Protein AF-A0A7G8BFD7-F1 (afdb_monomer)

Foldseek 3Di:
DDDDDDDDDDDDDPDPDDDDPPVVDCPPCPVVLVVQLVVLVVQLVVLVVQLVVLVVVVVVPDPVVSVVVNVVSVVSNLVSVQSNCVSVVHDDD

Organism: NCBI:txid2763107

Radius of gyration: 32.03 Å; Cα contacts (8 Å, |Δi|>4): 42; chains: 1; bounding box: 93×35×68 Å

Sequence (93 aa):
MNRRQFAVLLPVAGLTMGCHSEQEPAATMNLIDSKKIQNAVENLGSVIGNLEEEVGNLIDGDWSKAVPKVEATASDIRIAFEHLRQALGLPTA

Structure (mmCIF, N/CA/C/O backbone):
data_AF-A0A7G8BFD7-F1
#
_entry.id   AF-A0A7G8BFD7-F1
#
loop_
_atom_site.group_PDB
_atom_site.id
_atom_site.type_symbol
_atom_site.label_atom_id
_atom_site.label_alt_id
_atom_site.label_comp_id
_atom_site.label_asym_id
_atom_site.label_entity_id
_atom_site.label_seq_id
_atom_site.pdbx_PDB_ins_code
_atom_site.Cartn_x
_atom_site.Cartn_y
_atom_site.Cartn_z
_atom_site.occupancy
_atom_site.B_iso_or_equiv
_atom_site.auth_seq_id
_atom_site.auth_comp_id
_atom_site.auth_asym_id
_atom_site.auth_atom_id
_atom_site.pdbx_PDB_model_num
ATOM 1 N N . MET A 1 1 ? -76.868 30.051 47.861 1.00 44.94 1 MET A N 1
ATOM 2 C CA . MET A 1 1 ? -76.679 28.687 48.401 1.00 44.94 1 MET A CA 1
ATOM 3 C C . MET A 1 1 ? -76.848 27.677 47.278 1.00 44.94 1 MET A C 1
ATOM 5 O O . MET A 1 1 ? -77.971 27.427 46.874 1.00 44.94 1 MET A O 1
ATOM 9 N N . ASN A 1 2 ? -75.753 27.111 46.770 1.00 45.94 2 ASN A N 1
ATOM 10 C CA . ASN A 1 2 ? -75.738 25.708 46.363 1.00 45.94 2 ASN A CA 1
ATOM 11 C C . ASN A 1 2 ? -74.291 25.216 46.332 1.00 45.94 2 ASN A C 1
ATOM 13 O O . ASN A 1 2 ? -73.435 25.762 45.645 1.00 45.94 2 ASN A O 1
ATOM 17 N N . ARG A 1 3 ? -74.039 24.240 47.198 1.00 46.00 3 ARG A N 1
ATOM 18 C CA . ARG A 1 3 ? -72.744 23.731 47.630 1.00 46.00 3 ARG A CA 1
ATOM 19 C C . ARG A 1 3 ? -72.614 22.350 46.997 1.00 46.00 3 ARG A C 1
ATOM 21 O O . ARG A 1 3 ? -73.405 21.470 47.316 1.00 46.00 3 ARG A O 1
ATOM 28 N N . ARG A 1 4 ? -71.652 22.154 46.099 1.00 63.22 4 ARG A N 1
ATOM 29 C CA . ARG A 1 4 ? -71.202 20.816 45.697 1.00 63.22 4 ARG A CA 1
ATOM 30 C C . ARG A 1 4 ? -69.698 20.764 45.901 1.00 63.22 4 ARG A C 1
ATOM 32 O O . ARG A 1 4 ? -68.947 21.499 45.273 1.00 63.22 4 ARG A O 1
ATOM 39 N N . GLN A 1 5 ? -69.320 19.978 46.897 1.00 55.09 5 GLN A N 1
ATOM 40 C CA . GLN A 1 5 ? -67.955 19.705 47.305 1.00 55.09 5 GLN A CA 1
ATOM 41 C C . GLN A 1 5 ? -67.482 18.395 46.663 1.00 55.09 5 GLN A C 1
ATOM 43 O O . GLN A 1 5 ? -68.303 17.550 46.311 1.00 55.09 5 GLN A O 1
ATOM 48 N N . PHE A 1 6 ? -66.157 18.245 46.660 1.00 51.69 6 PHE A N 1
ATOM 49 C CA . PHE A 1 6 ? -65.364 17.025 46.488 1.00 51.69 6 PHE A CA 1
ATOM 50 C C . PHE A 1 6 ? -65.053 16.580 45.053 1.00 51.69 6 PHE A C 1
ATOM 52 O O . PHE A 1 6 ? -65.710 15.721 44.479 1.00 51.69 6 PHE A O 1
ATOM 59 N N . ALA A 1 7 ? -63.912 17.060 44.558 1.00 49.62 7 ALA A N 1
ATOM 60 C CA . ALA A 1 7 ? -62.852 16.156 44.125 1.00 49.62 7 ALA A CA 1
ATOM 61 C C . ALA A 1 7 ? -61.536 16.638 44.751 1.00 49.62 7 ALA A C 1
ATOM 63 O O . ALA A 1 7 ? -61.253 17.831 44.826 1.00 49.62 7 ALA A O 1
ATOM 64 N N . VAL A 1 8 ? -60.818 15.685 45.315 1.00 50.31 8 VAL A N 1
ATOM 65 C CA . VAL A 1 8 ? -59.747 15.812 46.295 1.00 50.31 8 VAL A CA 1
ATOM 66 C C . VAL A 1 8 ? -58.439 15.413 45.604 1.00 50.31 8 VAL A C 1
ATOM 68 O O . VAL A 1 8 ? -58.420 14.428 44.877 1.00 50.31 8 VAL A O 1
ATOM 71 N N . LEU A 1 9 ? -57.384 16.176 45.912 1.00 41.91 9 LEU A N 1
ATOM 72 C CA . LEU A 1 9 ? -55.944 15.876 45.816 1.00 41.91 9 LEU A CA 1
ATOM 73 C C . LEU A 1 9 ? -55.236 15.924 44.444 1.00 41.91 9 LEU A C 1
ATOM 75 O O . LEU A 1 9 ? -55.354 15.044 43.599 1.00 41.91 9 LEU A O 1
ATOM 79 N N . LEU A 1 10 ? -54.372 16.944 44.331 1.00 53.03 10 LEU A N 1
ATOM 80 C CA . LEU A 1 10 ? -53.108 16.944 43.581 1.00 53.03 10 LEU A CA 1
ATOM 81 C C . LEU A 1 10 ? -52.221 15.754 44.006 1.00 53.03 10 LEU A C 1
ATOM 83 O O . LEU A 1 10 ? -52.275 15.337 45.166 1.00 53.03 10 LEU A O 1
ATOM 87 N N . PRO A 1 11 ? -51.311 15.304 43.127 1.00 52.34 11 PRO A N 1
ATOM 88 C CA . PRO A 1 11 ? -49.939 15.749 43.345 1.00 52.34 11 PRO A CA 1
ATOM 89 C C . PRO A 1 11 ? -49.208 16.192 42.073 1.00 52.34 11 PRO A C 1
ATOM 91 O O . PRO A 1 11 ? -49.234 15.562 41.019 1.00 52.34 11 PRO A O 1
ATOM 94 N N . VAL A 1 12 ? -48.490 17.296 42.257 1.00 58.44 12 VAL A N 1
ATOM 95 C CA . VAL A 1 12 ? -47.252 17.666 41.572 1.00 58.44 12 VAL A CA 1
ATOM 96 C C . VAL A 1 12 ? -46.325 16.449 41.504 1.00 58.44 12 VAL A C 1
ATOM 98 O O . VAL A 1 12 ? -45.942 15.952 42.556 1.00 58.44 12 VAL A O 1
ATOM 101 N N . ALA A 1 13 ? -45.979 15.990 40.298 1.00 50.72 13 ALA A N 1
ATOM 102 C CA . ALA A 1 13 ? -44.733 15.277 39.966 1.00 50.72 13 ALA A CA 1
ATOM 103 C C . ALA A 1 13 ? -44.795 14.740 38.523 1.00 50.72 13 ALA A C 1
ATOM 105 O O . ALA A 1 13 ? -44.851 13.538 38.283 1.00 50.72 13 ALA A O 1
ATOM 106 N N . GLY A 1 14 ? -44.781 15.641 37.540 1.00 46.19 14 GLY A N 1
ATOM 107 C CA . GLY A 1 14 ? -44.320 15.306 36.193 1.00 46.19 14 GLY A CA 1
ATOM 108 C C . GLY A 1 14 ? -42.828 15.591 36.143 1.00 46.19 14 GLY A C 1
ATOM 109 O O . GLY A 1 14 ? -42.428 16.716 35.872 1.00 46.19 14 GLY A O 1
ATOM 110 N N . LEU A 1 15 ? -42.043 14.598 36.544 1.00 51.31 15 LEU A N 1
ATOM 111 C CA . LEU A 1 15 ? -40.597 14.647 36.693 1.00 51.31 15 LEU A CA 1
ATOM 112 C C . LEU A 1 15 ? -39.923 15.238 35.450 1.00 51.31 15 LEU A C 1
ATOM 114 O O . LEU A 1 15 ? -40.052 14.715 34.345 1.00 51.31 15 LEU A O 1
ATOM 118 N N . THR A 1 16 ? -39.108 16.264 35.673 1.00 55.19 16 THR A N 1
ATOM 119 C CA . THR A 1 16 ? -37.902 16.519 34.889 1.00 55.19 16 THR A CA 1
ATOM 120 C C . THR A 1 16 ? -36.961 15.316 35.060 1.00 55.19 16 THR A C 1
ATOM 122 O O . THR A 1 16 ? -35.989 15.372 35.807 1.00 55.19 16 THR A O 1
ATOM 125 N N . MET A 1 17 ? -37.293 14.184 34.437 1.00 51.47 17 MET A N 1
ATOM 126 C CA . MET A 1 17 ? -36.313 13.162 34.075 1.00 51.47 17 MET A CA 1
ATOM 127 C C . MET A 1 17 ? -35.552 13.770 32.890 1.00 51.47 17 MET A C 1
ATOM 129 O O . MET A 1 17 ? -36.155 14.117 31.882 1.00 51.47 17 MET A O 1
ATOM 133 N N . GLY A 1 18 ? -34.281 14.140 33.041 1.00 43.31 18 GLY A N 1
ATOM 134 C CA . GLY A 1 18 ? -33.198 13.158 33.031 1.00 43.31 18 GLY A CA 1
ATOM 135 C C . GLY A 1 18 ? -33.146 12.564 31.617 1.00 43.31 18 GLY A C 1
ATOM 136 O O . GLY A 1 18 ? -34.032 11.810 31.255 1.00 43.31 18 GLY A O 1
ATOM 137 N N . CYS A 1 19 ? -32.233 12.906 30.722 1.00 51.59 19 CYS A N 1
ATOM 138 C CA . CYS A 1 19 ? -30.838 13.208 30.937 1.00 51.59 19 CYS A CA 1
ATOM 139 C C . CYS A 1 19 ? -30.395 14.317 29.992 1.00 51.59 19 CYS A C 1
ATOM 141 O O . CYS A 1 19 ? -30.594 14.259 28.779 1.00 51.59 19 CYS A O 1
ATOM 143 N N . HIS A 1 20 ? -29.725 15.290 30.591 1.00 47.09 20 HIS A N 1
ATOM 144 C CA . HIS A 1 20 ? -28.530 15.896 30.039 1.00 47.09 20 HIS A CA 1
ATOM 145 C C . HIS A 1 20 ? -27.748 14.837 29.258 1.00 47.09 20 HIS A C 1
ATOM 147 O O . HIS A 1 20 ? -27.060 14.002 29.838 1.00 47.09 20 HIS A O 1
ATOM 153 N N . SER A 1 21 ? -27.913 14.816 27.939 1.00 48.50 21 SER A N 1
ATOM 154 C CA . SER A 1 21 ? -26.905 14.203 27.092 1.00 48.50 21 SER A CA 1
ATOM 155 C C . SER A 1 21 ? -25.767 15.214 27.049 1.00 48.50 21 SER A C 1
ATOM 157 O O . SER A 1 21 ? -25.551 15.893 26.050 1.00 48.50 21 SER A O 1
ATOM 159 N N . GLU A 1 22 ? -25.022 15.297 28.155 1.00 49.19 22 GLU A N 1
ATOM 160 C CA . GLU A 1 22 ? -23.572 15.218 28.049 1.00 49.19 22 GLU A CA 1
ATOM 161 C C . GLU A 1 22 ? -23.317 13.951 27.231 1.00 49.19 22 GLU A C 1
ATOM 163 O O . GLU A 1 22 ? -23.098 12.858 27.741 1.00 49.19 22 GLU A O 1
ATOM 168 N N . GLN A 1 23 ? -23.428 14.083 25.911 1.00 51.53 23 GLN A N 1
ATOM 169 C CA . GLN A 1 23 ? -22.644 13.270 25.022 1.00 51.53 23 GLN A CA 1
ATOM 170 C C . GLN A 1 23 ? -21.228 13.783 25.257 1.00 51.53 23 GLN A C 1
ATOM 172 O O . GLN A 1 23 ? -20.703 14.589 24.490 1.00 51.53 23 GLN A O 1
ATOM 177 N N . GLU A 1 24 ? -20.650 13.374 26.395 1.00 53.53 24 GLU A N 1
ATOM 178 C CA . GLU A 1 24 ? -19.212 13.317 26.525 1.00 53.53 24 GLU A CA 1
ATOM 179 C C . GLU A 1 24 ? -18.755 12.632 25.242 1.00 53.53 24 GLU A C 1
ATOM 181 O O . GLU A 1 24 ? -19.337 11.606 24.847 1.00 53.53 24 GLU A O 1
ATOM 186 N N . PRO A 1 25 ? -17.823 13.254 24.503 1.00 48.75 25 PRO A N 1
ATOM 187 C CA . PRO A 1 25 ? -17.346 12.658 23.276 1.00 48.75 25 PRO A CA 1
ATOM 188 C C . PRO A 1 25 ? -16.947 11.232 23.627 1.00 48.75 25 PRO A C 1
ATOM 190 O O . PRO A 1 25 ? -16.478 10.979 24.739 1.00 48.75 25 PRO A O 1
ATOM 193 N N . ALA A 1 26 ? -17.137 10.292 22.706 1.00 54.31 26 ALA A N 1
ATOM 194 C CA . ALA A 1 26 ? -16.442 9.025 22.801 1.00 54.31 26 ALA A CA 1
ATOM 195 C C . ALA A 1 26 ? -14.934 9.348 22.816 1.00 54.31 26 ALA A C 1
ATOM 197 O O . ALA A 1 26 ? -14.269 9.352 21.788 1.00 54.31 26 ALA A O 1
ATOM 198 N N . ALA A 1 27 ? -14.388 9.686 23.986 1.00 51.84 27 ALA A N 1
ATOM 199 C CA . ALA A 1 27 ? -12.968 9.864 24.253 1.00 51.84 27 ALA A CA 1
ATOM 200 C C . ALA A 1 27 ? -12.260 8.501 24.183 1.00 51.84 27 ALA A C 1
ATOM 202 O O . ALA A 1 27 ? -11.041 8.405 24.255 1.00 51.84 27 ALA A O 1
ATOM 203 N N . THR A 1 28 ? -13.055 7.449 23.994 1.00 50.19 28 THR A N 1
ATOM 204 C CA . THR A 1 28 ? -12.707 6.131 23.501 1.00 50.19 28 THR A CA 1
ATOM 205 C C . THR A 1 28 ? -13.078 5.970 22.022 1.00 50.19 28 THR A C 1
ATOM 207 O O . THR A 1 28 ? -13.525 4.900 21.616 1.00 50.19 28 THR A O 1
ATOM 210 N N . MET A 1 29 ? -12.827 6.974 21.168 1.00 50.81 29 MET A N 1
ATOM 211 C CA . MET A 1 29 ? -12.274 6.642 19.851 1.00 50.81 29 MET A CA 1
ATOM 212 C C . MET A 1 29 ? -11.029 5.815 20.173 1.00 50.81 29 MET A C 1
ATOM 214 O O . MET A 1 29 ? -10.038 6.323 20.696 1.00 50.81 29 MET A O 1
ATOM 218 N N . ASN A 1 30 ? -11.224 4.504 20.119 1.00 59.03 30 ASN A N 1
ATOM 219 C CA . ASN A 1 30 ? -10.576 3.541 20.991 1.00 59.03 30 ASN A CA 1
ATOM 220 C C . ASN A 1 30 ? -9.067 3.638 20.744 1.00 59.03 30 ASN A C 1
ATOM 222 O O . ASN A 1 30 ? -8.651 3.680 19.591 1.00 59.03 30 ASN A O 1
ATOM 226 N N . LEU A 1 31 ? -8.215 3.660 21.771 1.00 58.69 31 LEU A N 1
ATOM 227 C CA . LEU A 1 31 ? -6.751 3.634 21.562 1.00 58.69 31 LEU A CA 1
ATOM 228 C C . LEU A 1 31 ? -6.316 2.434 20.686 1.00 58.69 31 LEU A C 1
ATOM 230 O O . LEU A 1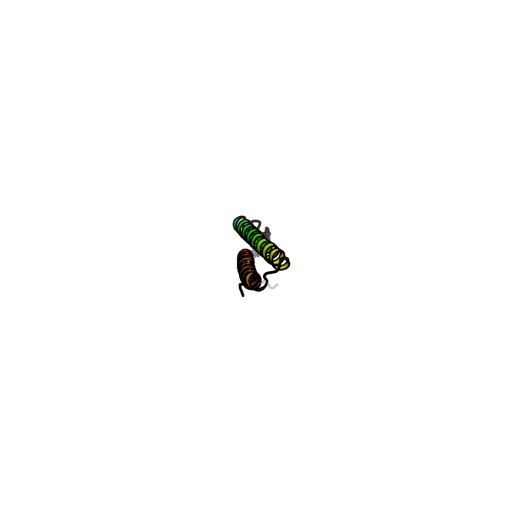 31 ? -5.268 2.438 20.045 1.00 58.69 31 LEU A O 1
ATOM 234 N N . ILE A 1 32 ? -7.153 1.396 20.653 1.00 61.47 32 ILE A N 1
ATOM 235 C CA . ILE A 1 32 ? -7.048 0.245 19.757 1.00 61.47 32 ILE A CA 1
ATOM 236 C C . ILE A 1 32 ? -7.327 0.642 18.297 1.00 61.47 32 ILE A C 1
ATOM 238 O O . ILE A 1 32 ? -6.565 0.258 17.410 1.00 61.47 32 ILE A O 1
ATOM 242 N N . ASP A 1 33 ? -8.369 1.437 18.045 1.00 68.56 33 ASP A N 1
ATOM 243 C CA . ASP A 1 33 ? -8.705 1.958 16.717 1.00 68.56 33 ASP A CA 1
ATOM 244 C C . ASP A 1 33 ? -7.648 2.954 16.237 1.00 68.56 33 ASP A C 1
ATOM 246 O O . ASP A 1 33 ? -7.246 2.895 15.078 1.00 68.56 33 ASP A O 1
ATOM 250 N N . SER A 1 34 ? -7.099 3.796 17.122 1.00 80.56 34 SER A N 1
ATOM 251 C CA . SER A 1 34 ? -6.018 4.717 16.748 1.00 80.56 34 SER A CA 1
ATOM 252 C C . SER A 1 34 ? -4.738 3.978 16.351 1.00 80.56 34 SER A C 1
ATOM 254 O O . SER A 1 34 ? -4.147 4.309 15.324 1.00 80.56 34 SER A O 1
ATOM 256 N N . LYS A 1 35 ? -4.349 2.917 17.075 1.00 86.88 35 LYS A N 1
ATOM 257 C CA . LYS A 1 35 ? -3.212 2.062 16.691 1.00 86.88 35 LYS A CA 1
ATOM 258 C C . LYS A 1 35 ? -3.475 1.301 15.389 1.00 86.88 35 LYS A C 1
ATOM 260 O O . LYS A 1 35 ? -2.574 1.159 14.566 1.00 86.88 35 LYS A O 1
ATOM 265 N N . LYS A 1 36 ? -4.702 0.814 15.178 1.00 86.56 36 LYS A N 1
ATOM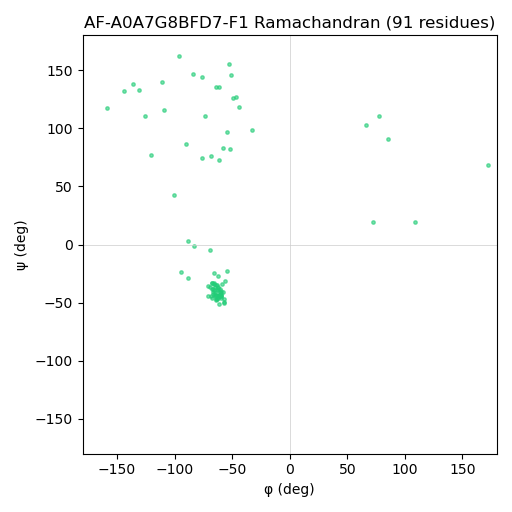 266 C CA . LYS A 1 36 ? -5.093 0.125 13.939 1.00 86.56 36 LYS A CA 1
ATOM 267 C C . LY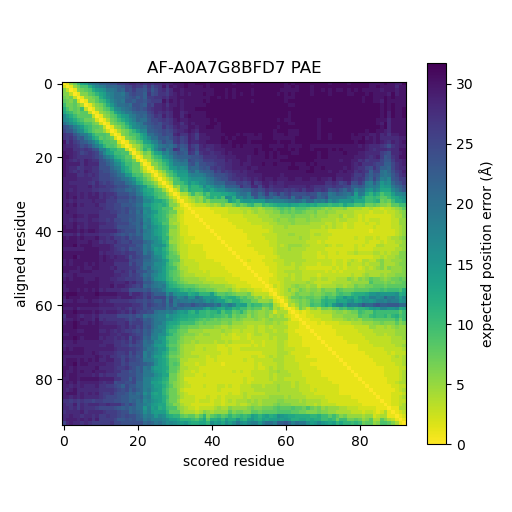S A 1 36 ? -5.025 1.067 12.734 1.00 86.56 36 LYS A C 1
ATOM 269 O O . LYS A 1 36 ? -4.492 0.681 11.698 1.00 86.56 36 LYS A O 1
ATOM 274 N N . ILE A 1 37 ? -5.517 2.297 12.886 1.00 88.62 37 ILE A N 1
ATOM 275 C CA . ILE A 1 37 ? -5.428 3.346 11.865 1.00 88.62 37 ILE A CA 1
ATOM 276 C C . ILE A 1 37 ? -3.964 3.707 11.610 1.00 88.62 37 ILE A C 1
ATOM 278 O O . ILE A 1 37 ? -3.552 3.733 10.456 1.00 88.62 37 ILE A O 1
ATOM 282 N N . GLN A 1 38 ? -3.166 3.921 12.659 1.00 90.31 38 GLN A N 1
ATOM 283 C CA . GLN A 1 38 ? -1.746 4.247 12.526 1.00 90.31 38 GLN A CA 1
ATOM 284 C C . GLN A 1 38 ? -0.989 3.167 11.744 1.00 90.31 38 GLN A C 1
ATOM 286 O O . GLN A 1 38 ? -0.336 3.484 10.755 1.00 90.31 38 GLN A O 1
ATOM 291 N N . ASN A 1 39 ? -1.159 1.895 12.110 1.00 91.56 39 ASN A N 1
ATOM 292 C CA . ASN A 1 39 ? -0.547 0.780 11.389 1.00 91.56 39 ASN A CA 1
ATOM 293 C C . ASN A 1 39 ? -1.002 0.719 9.921 1.00 91.56 39 ASN A C 1
ATOM 295 O O . ASN A 1 39 ? -0.202 0.429 9.036 1.00 91.56 39 ASN A O 1
ATOM 299 N N . ALA A 1 40 ? -2.285 0.979 9.646 1.00 89.06 40 ALA A N 1
ATOM 300 C CA . ALA A 1 40 ? -2.803 0.985 8.280 1.00 89.06 40 ALA A CA 1
ATOM 301 C C . ALA A 1 40 ? -2.222 2.141 7.446 1.00 89.06 40 ALA A C 1
ATOM 303 O O . ALA A 1 40 ? -1.907 1.946 6.273 1.00 89.06 40 ALA A O 1
ATOM 304 N N . VAL A 1 41 ? -2.033 3.318 8.051 1.00 91.44 41 VAL A N 1
ATOM 305 C CA . VAL A 1 41 ? -1.378 4.474 7.420 1.00 91.44 41 VAL A CA 1
ATOM 306 C C . VAL A 1 41 ? 0.105 4.198 7.166 1.00 91.44 41 VAL A C 1
ATOM 308 O O . VAL A 1 41 ? 0.578 4.451 6.062 1.00 91.44 41 VAL A O 1
ATOM 311 N N . GLU A 1 42 ? 0.830 3.647 8.142 1.00 93.31 42 GLU A N 1
ATOM 312 C CA . GLU A 1 42 ? 2.243 3.270 7.987 1.00 93.31 42 GLU A CA 1
ATOM 313 C C . GLU A 1 42 ? 2.423 2.229 6.874 1.00 93.31 42 GLU A C 1
ATOM 315 O O . GLU A 1 42 ? 3.290 2.382 6.014 1.00 93.31 42 GLU A O 1
ATOM 320 N N . ASN A 1 43 ? 1.551 1.217 6.829 1.00 92.50 43 ASN A N 1
ATOM 321 C CA . ASN A 1 43 ? 1.550 0.217 5.766 1.00 92.50 43 ASN A CA 1
ATOM 322 C C . ASN A 1 43 ? 1.279 0.844 4.391 1.00 92.50 43 ASN A C 1
ATOM 324 O O . ASN A 1 43 ? 1.998 0.563 3.437 1.00 92.50 43 ASN A O 1
ATOM 328 N N . LEU A 1 44 ? 0.281 1.728 4.281 1.00 92.19 44 LEU A N 1
ATOM 329 C CA . LEU A 1 44 ? -0.007 2.433 3.031 1.00 92.19 44 LEU A CA 1
ATOM 330 C C . LEU A 1 44 ? 1.192 3.274 2.569 1.00 92.19 44 LEU A C 1
ATOM 332 O O . LEU A 1 44 ? 1.556 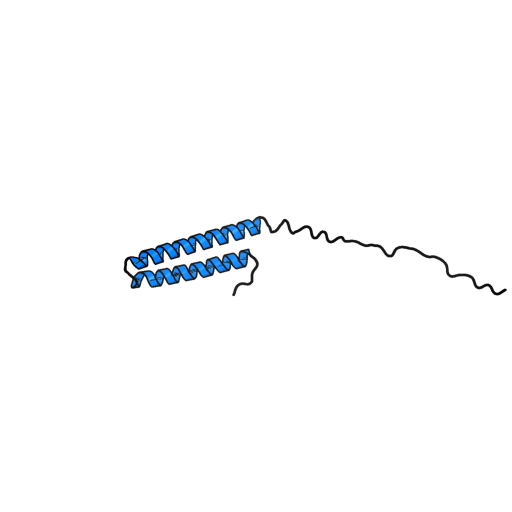3.218 1.397 1.00 92.19 44 LEU A O 1
ATOM 336 N N . GLY A 1 45 ? 1.834 4.000 3.487 1.00 91.50 45 GLY A N 1
ATOM 337 C CA . GLY A 1 45 ? 3.042 4.770 3.197 1.00 91.50 45 GLY A CA 1
ATOM 338 C C . GLY A 1 45 ? 4.193 3.894 2.698 1.00 91.50 45 GLY A C 1
ATOM 339 O O . GLY A 1 45 ? 4.826 4.232 1.703 1.00 91.50 45 GLY A O 1
ATOM 340 N N . SER A 1 46 ? 4.421 2.737 3.329 1.00 94.06 46 SER A N 1
ATOM 341 C CA . SER A 1 46 ? 5.455 1.789 2.897 1.00 94.06 46 SER A CA 1
ATOM 342 C C . SER A 1 46 ? 5.212 1.271 1.481 1.00 94.06 46 SER A C 1
ATOM 344 O O . SER A 1 46 ? 6.148 1.200 0.690 1.00 94.06 46 SER A O 1
ATOM 346 N N . VAL A 1 47 ? 3.972 0.910 1.145 1.00 92.44 47 VAL A N 1
ATOM 347 C CA . VAL A 1 47 ? 3.655 0.389 -0.191 1.00 92.44 47 VAL A CA 1
ATOM 348 C C . VAL A 1 47 ? 3.765 1.489 -1.254 1.00 92.44 47 VAL A C 1
ATOM 350 O O . VAL A 1 47 ? 4.247 1.227 -2.354 1.00 92.44 47 VAL A O 1
ATOM 353 N N . ILE A 1 48 ? 3.379 2.728 -0.933 1.00 92.69 48 ILE A N 1
ATOM 354 C CA . ILE A 1 48 ? 3.591 3.879 -1.825 1.00 92.69 48 ILE A CA 1
ATOM 355 C C . ILE A 1 48 ? 5.089 4.104 -2.067 1.00 92.69 48 ILE A C 1
ATOM 357 O O . ILE A 1 48 ? 5.483 4.273 -3.216 1.00 92.69 48 ILE A O 1
ATOM 361 N N . GLY A 1 49 ? 5.924 4.030 -1.026 1.00 90.94 49 GLY A N 1
ATOM 362 C CA . GLY A 1 49 ? 7.380 4.138 -1.173 1.00 90.94 49 GLY A CA 1
ATOM 363 C C . GLY A 1 49 ? 7.962 3.077 -2.113 1.00 90.94 49 GLY A C 1
ATOM 364 O O . GLY A 1 49 ? 8.774 3.398 -2.978 1.00 90.94 49 GLY A O 1
ATOM 365 N N . ASN A 1 50 ? 7.479 1.833 -2.029 1.00 89.12 50 ASN A N 1
ATOM 366 C CA . ASN A 1 50 ? 7.877 0.776 -2.965 1.00 89.12 50 ASN A CA 1
ATOM 367 C C . ASN A 1 50 ? 7.469 1.106 -4.412 1.00 89.12 50 ASN A C 1
ATOM 369 O O . ASN A 1 50 ? 8.212 0.812 -5.345 1.00 89.12 50 ASN A O 1
ATOM 373 N N . LEU A 1 51 ? 6.300 1.726 -4.619 1.00 89.06 51 LEU A N 1
ATOM 374 C CA . LEU A 1 51 ? 5.862 2.131 -5.958 1.00 89.06 51 LEU A CA 1
ATOM 375 C C . LEU A 1 51 ? 6.767 3.230 -6.517 1.00 89.06 51 LEU A C 1
ATOM 377 O O . LEU A 1 51 ? 7.126 3.180 -7.689 1.00 89.06 51 LEU A O 1
ATOM 381 N N . GLU A 1 52 ? 7.131 4.213 -5.694 1.00 88.06 52 GLU A N 1
ATOM 382 C CA . GLU A 1 52 ? 8.054 5.282 -6.083 1.00 88.06 52 GLU A CA 1
ATOM 383 C C . GLU A 1 52 ? 9.425 4.723 -6.481 1.00 88.06 52 GLU A C 1
ATOM 385 O O . GLU A 1 52 ? 9.979 5.147 -7.494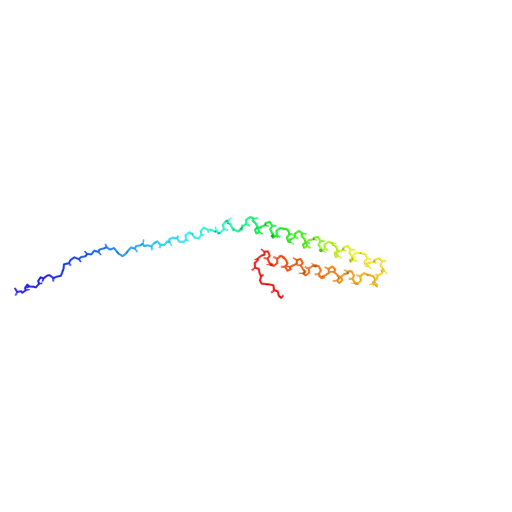 1.00 88.06 52 GLU A O 1
ATOM 390 N N . GLU A 1 53 ? 9.941 3.730 -5.751 1.00 87.00 53 GLU A N 1
ATOM 391 C CA . GLU A 1 53 ? 11.188 3.038 -6.094 1.00 87.00 53 GLU A CA 1
ATOM 392 C C . GLU A 1 53 ? 11.077 2.283 -7.428 1.00 87.00 53 GLU A C 1
ATOM 394 O O . GLU A 1 53 ? 11.932 2.433 -8.302 1.00 87.00 53 GLU A O 1
ATOM 399 N N . GLU A 1 54 ? 10.006 1.512 -7.635 1.00 84.44 54 GLU A N 1
ATOM 400 C CA . GLU A 1 54 ? 9.804 0.765 -8.883 1.00 84.44 54 GLU A CA 1
ATOM 401 C C . GLU A 1 54 ? 9.583 1.692 -10.092 1.00 84.44 54 GLU A C 1
ATOM 403 O O . GLU A 1 54 ? 10.060 1.405 -11.193 1.00 84.44 54 GLU A O 1
ATOM 408 N N . VAL A 1 55 ? 8.933 2.845 -9.896 1.00 83.75 55 VAL A N 1
ATOM 409 C CA . VAL A 1 55 ? 8.825 3.905 -10.914 1.00 83.75 55 VAL A CA 1
ATOM 410 C C . VAL A 1 55 ? 10.162 4.611 -11.148 1.00 83.75 55 VAL A C 1
ATOM 412 O O . VAL A 1 55 ? 10.476 4.944 -12.288 1.00 83.75 55 VAL A O 1
ATOM 415 N N . GLY A 1 56 ? 10.987 4.800 -10.119 1.00 81.50 56 GLY A N 1
ATOM 416 C CA . GLY A 1 56 ? 12.362 5.276 -10.281 1.00 81.50 56 GLY A CA 1
ATOM 417 C C . GLY A 1 56 ? 13.188 4.327 -11.152 1.00 81.50 56 GLY A C 1
ATOM 418 O O . GLY A 1 56 ? 13.802 4.757 -12.124 1.00 81.50 56 GLY A O 1
ATOM 419 N N . ASN A 1 57 ? 13.101 3.021 -10.887 1.00 75.56 57 ASN A N 1
ATOM 420 C CA . ASN A 1 57 ? 13.786 1.976 -11.654 1.00 75.56 57 ASN A CA 1
ATOM 421 C C . ASN A 1 57 ? 13.286 1.861 -13.110 1.00 75.56 57 ASN A C 1
ATOM 423 O O . ASN A 1 57 ? 14.020 1.402 -13.987 1.00 75.56 57 ASN A O 1
ATOM 427 N N . LEU A 1 58 ? 12.048 2.285 -13.395 1.00 75.00 58 LEU A N 1
ATOM 428 C CA . LEU A 1 58 ? 11.501 2.358 -14.758 1.00 75.00 58 LEU A CA 1
ATOM 429 C C . LEU A 1 58 ? 12.221 3.382 -15.636 1.00 75.00 58 LEU A C 1
ATOM 431 O O . LEU A 1 58 ? 12.354 3.162 -16.842 1.00 75.00 58 LEU A O 1
ATOM 435 N N . ILE A 1 59 ? 12.695 4.480 -15.041 1.00 70.62 59 ILE A N 1
ATOM 436 C CA . ILE A 1 59 ? 13.432 5.532 -15.754 1.00 70.62 59 ILE A CA 1
ATOM 437 C C . ILE A 1 59 ? 14.740 4.966 -16.340 1.00 70.62 59 ILE A C 1
ATOM 439 O O . ILE A 1 59 ? 15.166 5.402 -17.410 1.00 70.62 59 ILE A O 1
ATOM 443 N N . ASP A 1 60 ? 15.293 3.918 -15.721 1.00 74.19 60 ASP A N 1
ATOM 444 C CA . ASP A 1 60 ? 16.559 3.286 -16.107 1.00 74.19 60 ASP A CA 1
ATOM 445 C C . ASP A 1 60 ? 16.426 2.154 -17.154 1.00 74.19 60 ASP A C 1
ATOM 447 O O . ASP A 1 60 ? 17.430 1.583 -17.584 1.00 74.19 60 ASP A O 1
ATOM 451 N N . GLY A 1 61 ? 15.215 1.884 -17.669 1.00 67.69 61 GLY A N 1
ATOM 452 C CA . GLY A 1 61 ? 15.080 1.402 -19.052 1.00 67.69 61 GLY A CA 1
ATOM 453 C C . GLY A 1 61 ? 14.668 -0.052 -19.314 1.00 67.69 61 GLY A C 1
ATOM 454 O O . GLY A 1 61 ? 14.828 -0.502 -20.449 1.00 67.69 61 GLY A O 1
ATOM 455 N N . ASP A 1 62 ? 14.069 -0.783 -18.366 1.00 77.44 62 ASP A N 1
ATOM 456 C CA . ASP A 1 62 ? 13.431 -2.085 -18.665 1.00 77.44 62 ASP A CA 1
ATOM 457 C C . ASP A 1 62 ? 11.933 -2.111 -18.325 1.00 77.44 62 ASP A C 1
ATOM 459 O O . ASP A 1 62 ? 11.472 -2.709 -17.348 1.00 77.44 62 ASP A O 1
ATOM 463 N N . TRP A 1 63 ? 11.153 -1.481 -19.204 1.00 79.25 63 TRP A N 1
ATOM 464 C CA . TRP A 1 63 ? 9.691 -1.417 -19.133 1.00 79.25 63 TRP A CA 1
ATOM 465 C C . TRP A 1 63 ? 9.023 -2.796 -19.084 1.00 79.25 63 TRP A C 1
ATOM 467 O O . TRP A 1 63 ? 7.983 -2.951 -18.447 1.00 79.25 63 TRP A O 1
ATOM 477 N N . SER A 1 64 ? 9.624 -3.812 -19.714 1.00 81.38 64 SER A N 1
ATOM 478 C CA . SER A 1 64 ? 9.043 -5.158 -19.779 1.00 81.38 64 SER A CA 1
ATOM 479 C C . SER A 1 64 ? 9.010 -5.851 -18.417 1.00 81.38 64 SER A C 1
ATOM 481 O O . SER A 1 64 ? 8.075 -6.592 -18.118 1.00 81.38 64 SER A O 1
ATOM 483 N N . LYS A 1 65 ? 10.007 -5.577 -17.568 1.00 80.12 65 LYS A N 1
ATOM 484 C CA . LYS A 1 65 ? 10.085 -6.124 -16.211 1.00 80.12 65 LYS A CA 1
ATOM 485 C C . LYS A 1 65 ? 9.379 -5.263 -15.186 1.00 80.12 65 LYS A C 1
ATOM 487 O O . LYS A 1 65 ? 8.922 -5.789 -14.176 1.00 80.12 65 LYS A O 1
ATOM 492 N N . ALA A 1 66 ? 9.307 -3.962 -15.420 1.00 80.94 66 ALA A N 1
ATOM 493 C CA . ALA A 1 66 ? 8.837 -3.051 -14.399 1.00 80.94 66 ALA A CA 1
ATOM 494 C C . ALA A 1 66 ? 7.336 -2.734 -14.480 1.00 80.94 66 ALA A C 1
ATOM 496 O O . ALA A 1 66 ? 6.732 -2.484 -13.442 1.00 80.94 66 ALA A O 1
ATOM 497 N N . VAL A 1 67 ? 6.687 -2.876 -15.644 1.00 85.19 67 VAL A N 1
ATOM 498 C CA . VAL A 1 67 ? 5.212 -2.818 -15.728 1.00 85.19 67 VAL A CA 1
ATOM 499 C C . VAL A 1 67 ? 4.536 -3.859 -14.813 1.00 85.19 67 VAL A C 1
ATOM 501 O O . VAL A 1 67 ? 3.721 -3.449 -13.988 1.00 85.19 67 VAL A O 1
ATOM 504 N N . PRO A 1 68 ? 4.902 -5.160 -14.842 1.00 88.88 68 PRO A N 1
ATOM 505 C CA . PRO A 1 68 ? 4.315 -6.150 -13.933 1.00 88.88 68 PRO A CA 1
ATOM 506 C C . PRO A 1 68 ? 4.525 -5.829 -12.449 1.00 88.88 68 PRO A C 1
ATOM 508 O O . PRO A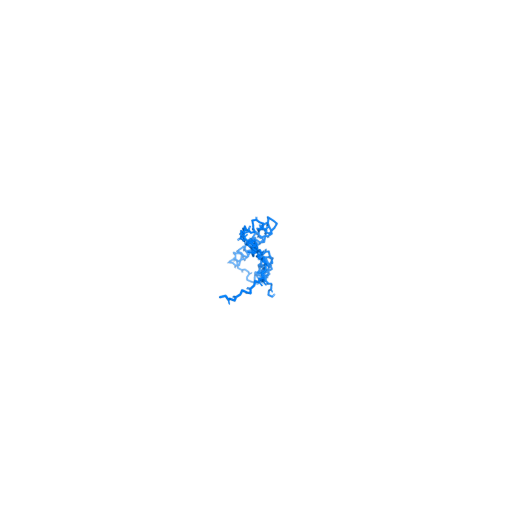 1 68 ? 3.668 -6.118 -11.617 1.00 88.88 68 PRO A O 1
ATOM 511 N N . LYS A 1 69 ? 5.666 -5.223 -12.103 1.00 86.38 69 LYS A N 1
ATOM 512 C CA . LYS A 1 69 ? 5.958 -4.820 -10.726 1.00 86.38 69 LYS A CA 1
ATOM 513 C C . LYS A 1 69 ? 5.105 -3.638 -10.281 1.00 86.38 69 LYS A C 1
ATOM 515 O O . LYS A 1 69 ? 4.533 -3.691 -9.201 1.00 86.38 69 LYS A O 1
ATOM 520 N N . VAL A 1 70 ? 4.963 -2.616 -11.124 1.00 87.75 70 VAL A N 1
ATOM 521 C CA . VAL A 1 70 ? 4.072 -1.479 -10.860 1.00 87.75 70 VAL A CA 1
ATOM 522 C C . VAL A 1 70 ? 2.626 -1.942 -10.703 1.00 87.75 70 VAL A C 1
ATOM 524 O O . VAL A 1 70 ? 1.938 -1.480 -9.796 1.00 87.75 70 VAL A O 1
ATOM 527 N N . GLU A 1 71 ? 2.161 -2.876 -11.535 1.00 89.94 71 GLU A N 1
ATOM 528 C CA . GLU A 1 71 ? 0.824 -3.463 -11.394 1.00 89.94 71 GLU A CA 1
ATOM 529 C C . GLU A 1 71 ? 0.656 -4.197 -10.057 1.00 89.94 71 GLU A C 1
ATOM 531 O O . GLU A 1 71 ? -0.362 -4.013 -9.382 1.00 89.94 71 GLU A O 1
ATOM 536 N N . ALA A 1 72 ? 1.662 -4.975 -9.645 1.00 91.25 72 ALA A N 1
ATOM 537 C CA . ALA A 1 72 ? 1.668 -5.653 -8.353 1.00 91.25 72 ALA A CA 1
ATOM 538 C C . ALA A 1 72 ? 1.620 -4.648 -7.191 1.00 91.25 72 ALA A C 1
ATOM 540 O O . ALA A 1 72 ? 0.722 -4.725 -6.354 1.00 91.25 72 ALA A O 1
ATOM 541 N N . THR A 1 73 ? 2.495 -3.640 -7.182 1.00 90.62 73 THR A N 1
ATOM 542 C CA . THR A 1 73 ? 2.506 -2.629 -6.118 1.00 90.62 73 THR A CA 1
ATOM 543 C C . THR A 1 73 ? 1.223 -1.798 -6.104 1.00 90.62 73 THR A C 1
ATOM 545 O O . THR A 1 73 ? 0.692 -1.496 -5.040 1.00 90.62 73 THR A O 1
ATOM 548 N N . ALA A 1 74 ? 0.646 -1.476 -7.264 1.00 90.44 74 ALA A N 1
ATOM 549 C CA . ALA A 1 74 ? -0.650 -0.804 -7.331 1.00 90.44 74 ALA A CA 1
ATOM 550 C C . ALA A 1 74 ? -1.784 -1.665 -6.743 1.00 90.44 74 ALA A C 1
ATOM 552 O O . ALA A 1 74 ? -2.714 -1.130 -6.132 1.00 90.44 74 ALA A O 1
ATOM 553 N N . SER A 1 75 ? -1.721 -2.991 -6.901 1.00 93.88 75 SER A N 1
ATOM 554 C CA . SER A 1 75 ? -2.628 -3.916 -6.214 1.00 93.88 75 SER A CA 1
ATOM 555 C C . SER A 1 75 ? -2.426 -3.873 -4.697 1.00 93.88 75 SER A C 1
ATOM 557 O O . SER A 1 75 ? -3.403 -3.768 -3.954 1.00 93.88 75 SER A O 1
ATOM 559 N N . ASP A 1 76 ? -1.177 -3.861 -4.233 1.00 92.38 76 ASP A N 1
ATOM 560 C CA . ASP A 1 76 ? -0.852 -3.766 -2.807 1.00 92.38 76 ASP A CA 1
ATOM 561 C C . ASP A 1 76 ? -1.348 -2.446 -2.193 1.00 92.38 76 ASP A C 1
ATOM 563 O O . ASP A 1 76 ? -1.866 -2.442 -1.075 1.00 92.38 76 ASP A O 1
ATOM 567 N N . ILE A 1 77 ? -1.285 -1.330 -2.935 1.00 92.75 77 ILE A N 1
ATOM 568 C CA . ILE A 1 77 ? -1.834 -0.034 -2.498 1.00 92.75 77 ILE A CA 1
ATOM 569 C C . ILE A 1 77 ? -3.341 -0.141 -2.287 1.00 92.75 77 ILE A C 1
ATOM 571 O O . ILE A 1 77 ? -3.855 0.347 -1.280 1.00 92.75 77 ILE A O 1
ATOM 575 N N . ARG A 1 78 ? -4.063 -0.788 -3.212 1.00 93.50 78 ARG A N 1
ATOM 576 C CA . ARG A 1 78 ? -5.512 -0.992 -3.063 1.00 93.50 78 ARG A CA 1
ATOM 577 C C . ARG A 1 78 ? -5.822 -1.794 -1.803 1.00 93.50 78 ARG A C 1
ATOM 579 O O . ARG A 1 78 ? -6.698 -1.397 -1.043 1.00 93.50 78 ARG A O 1
ATOM 586 N N . ILE A 1 79 ? -5.073 -2.862 -1.539 1.00 93.62 79 ILE A N 1
ATOM 587 C CA . ILE A 1 79 ? -5.244 -3.681 -0.330 1.00 93.62 79 ILE A CA 1
ATOM 588 C C . ILE A 1 79 ? -4.957 -2.857 0.935 1.00 93.62 79 ILE A C 1
ATOM 590 O O . ILE A 1 79 ? -5.753 -2.866 1.875 1.00 93.62 79 ILE A O 1
ATOM 594 N N . ALA A 1 80 ? -3.855 -2.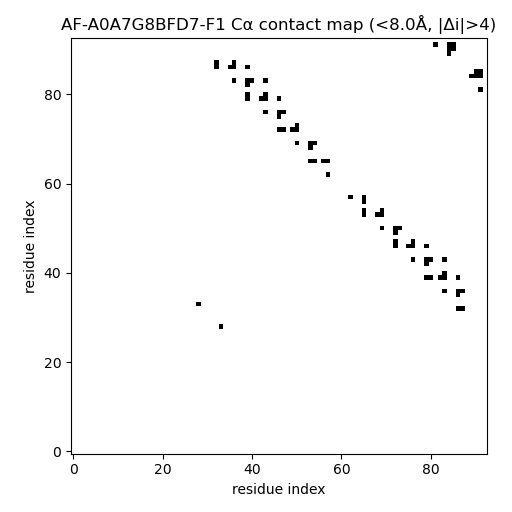103 0.960 1.00 91.69 80 ALA A N 1
ATOM 595 C CA . ALA A 1 80 ? -3.503 -1.239 2.086 1.00 91.69 80 ALA A CA 1
ATOM 596 C C . ALA A 1 80 ? -4.571 -0.162 2.341 1.00 91.69 80 ALA A C 1
ATOM 598 O O . ALA A 1 80 ? -4.908 0.125 3.492 1.00 91.69 80 ALA A O 1
ATOM 599 N N . PHE A 1 81 ? -5.148 0.394 1.275 1.00 92.12 81 PHE A N 1
ATOM 600 C CA . PHE A 1 81 ? -6.241 1.351 1.368 1.00 92.12 81 PHE A CA 1
ATOM 601 C C . PHE A 1 81 ? -7.526 0.715 1.912 1.00 92.12 81 PHE A C 1
ATOM 603 O O . PHE A 1 81 ? -8.174 1.309 2.771 1.00 92.12 81 PHE A O 1
ATOM 610 N N . GLU A 1 82 ? -7.875 -0.506 1.500 1.00 92.62 82 GLU A N 1
ATOM 611 C CA . GLU A 1 82 ? -9.015 -1.230 2.076 1.00 92.62 82 GLU A CA 1
ATOM 612 C C . GLU A 1 82 ? -8.806 -1.536 3.565 1.00 92.62 82 GLU A C 1
ATOM 614 O O . GLU A 1 82 ? -9.723 -1.361 4.369 1.00 92.62 82 GLU A O 1
ATOM 619 N N . HIS A 1 83 ? -7.589 -1.894 3.980 1.00 89.38 83 HIS A N 1
ATOM 620 C CA . HIS A 1 8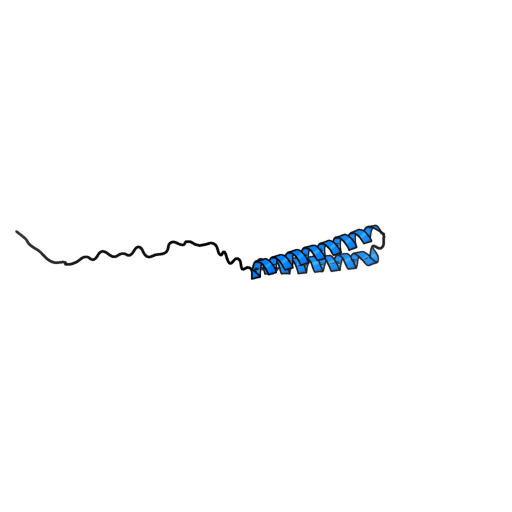3 ? -7.269 -2.048 5.402 1.00 89.38 83 HIS A CA 1
ATOM 621 C C . HIS A 1 83 ? -7.433 -0.737 6.180 1.00 89.38 83 HIS A C 1
ATOM 623 O O . HIS A 1 83 ? -7.954 -0.749 7.299 1.00 89.38 83 HIS A O 1
ATOM 629 N N . LEU A 1 84 ? -7.052 0.399 5.588 1.00 89.50 84 LEU A N 1
ATOM 630 C CA . LEU A 1 84 ? -7.288 1.715 6.178 1.00 89.50 84 LEU A CA 1
ATOM 631 C C . LEU A 1 84 ? -8.786 2.030 6.270 1.00 89.50 84 LEU A C 1
ATOM 633 O O . LEU A 1 84 ? -9.251 2.457 7.325 1.00 89.50 84 LEU A O 1
ATOM 637 N N . ARG A 1 85 ? -9.568 1.764 5.216 1.00 87.44 85 ARG A N 1
ATOM 638 C CA . ARG A 1 85 ? -11.031 1.928 5.234 1.00 87.44 85 ARG A CA 1
ATOM 639 C C . ARG A 1 85 ? -11.671 1.105 6.350 1.00 87.44 85 ARG A C 1
ATOM 641 O O . ARG A 1 85 ? -12.447 1.650 7.130 1.00 87.44 85 ARG A O 1
ATOM 648 N N . GLN A 1 86 ? -11.293 -0.164 6.486 1.00 88.25 86 GLN A N 1
ATOM 649 C CA . GLN A 1 86 ? -11.767 -1.035 7.565 1.00 88.25 86 GLN A CA 1
ATOM 650 C C . GLN A 1 86 ? -11.326 -0.554 8.955 1.00 88.25 86 GLN A C 1
ATOM 652 O O . GLN A 1 86 ? -12.054 -0.734 9.931 1.00 88.25 86 GLN A O 1
ATOM 657 N N . ALA A 1 87 ? -10.130 0.028 9.081 1.00 86.50 87 ALA A N 1
ATOM 658 C CA . ALA A 1 87 ? -9.664 0.630 10.331 1.00 86.50 87 ALA A CA 1
ATOM 659 C C . ALA A 1 87 ? -10.467 1.887 10.701 1.00 86.50 87 ALA A C 1
ATOM 661 O O . ALA A 1 87 ? -10.713 2.125 11.877 1.00 86.50 87 ALA A O 1
ATOM 662 N N . LEU A 1 88 ? -10.926 2.639 9.700 1.00 85.38 88 LEU A N 1
ATOM 663 C CA . LEU A 1 88 ? -11.790 3.812 9.851 1.00 85.38 88 LEU A CA 1
ATOM 664 C C . LEU A 1 88 ? -13.284 3.461 9.984 1.00 85.38 88 LEU A C 1
ATOM 666 O O . LEU A 1 88 ? -14.1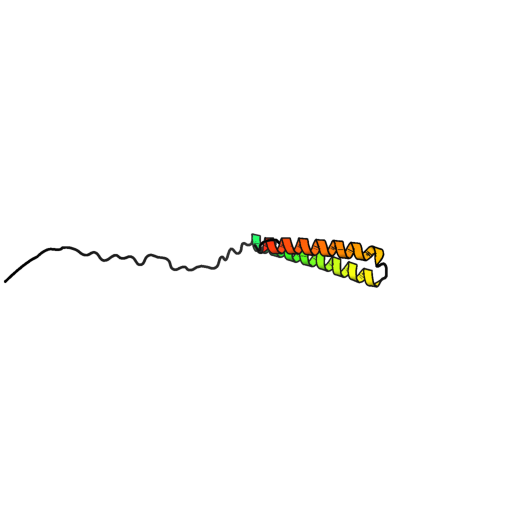10 4.362 10.111 1.00 85.38 88 LEU A O 1
ATOM 670 N N . GLY A 1 89 ? -13.650 2.175 9.931 1.00 86.94 89 GLY A N 1
ATOM 671 C CA . GLY A 1 89 ? -15.045 1.725 9.993 1.00 86.94 89 GLY A CA 1
ATOM 672 C C . GLY A 1 89 ? -15.861 2.020 8.728 1.00 86.94 89 GLY A C 1
ATOM 673 O O . GLY A 1 89 ? -17.089 2.046 8.780 1.00 86.94 89 GLY A O 1
ATOM 674 N N . LEU A 1 90 ? -15.200 2.258 7.593 1.00 85.88 90 LEU A N 1
ATOM 675 C CA . LEU A 1 90 ? -15.849 2.502 6.308 1.00 85.88 90 LEU A CA 1
ATOM 676 C C . LEU A 1 90 ? -16.203 1.176 5.611 1.00 85.88 90 LEU A C 1
ATOM 678 O O . LEU A 1 90 ? -15.445 0.209 5.711 1.00 85.88 90 LEU A O 1
ATOM 682 N N . PRO A 1 91 ? -17.316 1.121 4.856 1.00 76.69 91 PRO A N 1
ATOM 683 C CA . PRO A 1 91 ? -17.669 -0.057 4.070 1.00 76.69 91 PRO A CA 1
ATOM 684 C C . PRO A 1 91 ? -16.629 -0.312 2.969 1.00 76.69 91 PRO A C 1
ATOM 686 O O . PRO A 1 91 ? -16.198 0.624 2.287 1.00 76.69 91 PRO A O 1
ATOM 689 N N . THR A 1 92 ? -16.227 -1.570 2.803 1.00 77.81 92 THR A N 1
ATOM 690 C CA . THR A 1 92 ? -15.347 -2.030 1.715 1.00 77.81 92 THR A CA 1
ATOM 691 C C . THR A 1 92 ? -16.141 -2.135 0.414 1.00 77.81 92 THR A C 1
ATOM 693 O O . THR A 1 92 ? -17.332 -2.457 0.458 1.00 77.81 92 THR A O 1
ATOM 696 N N . ALA A 1 93 ? -15.504 -1.821 -0.714 1.00 65.50 93 ALA A N 1
ATOM 697 C CA . ALA A 1 93 ? -16.118 -1.891 -2.044 1.00 65.50 93 ALA A CA 1
ATOM 698 C C . ALA A 1 93 ? -16.093 -3.310 -2.633 1.00 65.50 93 ALA A C 1
ATOM 700 O O . ALA A 1 93 ? -15.186 -4.088 -2.262 1.00 65.50 93 ALA A O 1
#

Mean predicted aligned error: 15.58 Å

Nearest PDB structures (foldseek):
  8ub3-assembly1_A  TM=8.543E-01  e=5.989E+00  synthetic construct
  7njp-assembly1_R  TM=6.567E-01  e=9.198E+00  Mycolicibacterium smegmatis MC2 155
  6cnn-assembly1_A  TM=3.931E-01  e=9.779E+00  Homo sapiens

Solvent-accessible surface area (backbone atoms only — not comparable to full-atom values): 5741 Å² total; per-residue (Å²): 141,86,89,84,85,88,88,82,81,84,79,94,77,86,72,86,70,80,71,84,76,74,71,65,70,72,82,65,67,35,73,66,44,54,52,45,33,49,53,22,50,52,49,32,52,53,39,48,51,52,40,53,51,50,54,54,55,39,75,77,66,50,59,85,68,34,51,63,48,48,53,50,38,55,50,51,39,52,52,28,48,48,50,31,35,55,42,72,71,42,87,81,133

Secondary structure (DSSP, 8-state):
--------------------------TTS-HHHHHHHHHHHHHHHHHHHHHHHHHHHHHTS-HHHHHHHHHHHHHHHHHHHHHHHHHTTPPP-

pLDDT: mean 74.17, std 17.64, range [41.91, 94.06]